Protein AF-A0A522WF36-F1 (afdb_monomer_lite)

pLDDT: mean 81.46, std 11.09, range [44.03, 92.75]

Sequence (99 aa):
MQYPYQVIVKRWLPILREYERTKNKILPRQFKFVKNLCAAHSISGKELVRYYRKWIEGGRLPESLLPKKRGARPGSRRTPKEVERNVIKAYRRFGSNRV

Secondary structure (DSSP, 8-state):
--HHHHHHHHHHHHHHHHHHHHHTTPSS-S-SSHHHHHHHTT--HHHHHHHHHHHHHTTT-GGGGSPPPPSSPTTSSPPPHHHHHHHHHHHHHTT----

Radius of gyration: 24.42 Å; chains: 1; bounding box: 60×24×60 Å

Structure (mmCIF, N/CA/C/O backbone):
data_AF-A0A522WF36-F1
#
_entry.id   AF-A0A522WF36-F1
#
loop_
_atom_site.group_PDB
_atom_site.id
_atom_site.type_symbol
_atom_site.label_atom_id
_atom_site.label_alt_id
_atom_site.label_comp_id
_atom_site.label_asym_id
_atom_site.label_entity_id
_atom_site.label_seq_id
_atom_site.pdbx_PDB_ins_code
_atom_site.Cartn_x
_atom_site.Cartn_y
_atom_site.Cartn_z
_atom_site.occupancy
_atom_site.B_iso_or_equiv
_atom_site.auth_seq_id
_atom_site.auth_comp_id
_atom_site.auth_asym_id
_atom_site.auth_atom_id
_atom_site.pdbx_PDB_model_num
ATOM 1 N N . MET A 1 1 ? -4.054 -13.229 -18.764 1.00 49.59 1 MET A N 1
ATOM 2 C CA . MET A 1 1 ? -4.415 -12.739 -17.412 1.00 49.59 1 MET A CA 1
ATOM 3 C C . MET A 1 1 ? -3.522 -13.437 -16.396 1.00 49.59 1 MET A C 1
ATOM 5 O O . MET A 1 1 ? -3.648 -14.640 -16.218 1.00 49.59 1 MET A O 1
ATOM 9 N N . GLN A 1 2 ? -2.549 -12.741 -15.806 1.00 57.19 2 GLN A N 1
ATOM 10 C CA . GLN A 1 2 ? -1.630 -13.369 -14.853 1.00 57.19 2 GLN A CA 1
ATOM 11 C C . GLN A 1 2 ? -2.347 -13.576 -13.496 1.00 57.19 2 GLN A C 1
ATOM 13 O O . GLN A 1 2 ? -2.559 -12.631 -12.738 1.00 57.19 2 GLN A O 1
ATOM 18 N N . TYR A 1 3 ? -2.706 -14.823 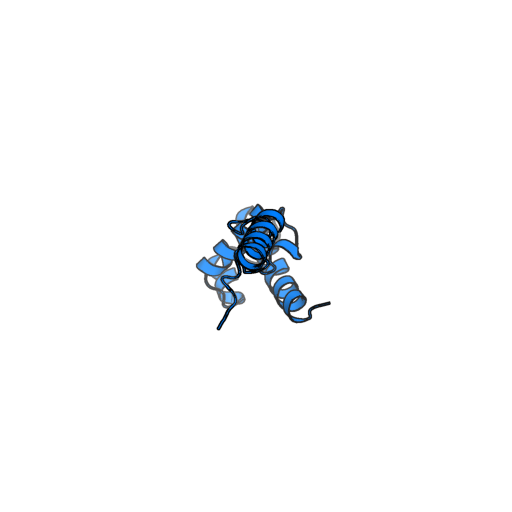-13.183 1.00 62.66 3 TYR A N 1
ATOM 19 C CA . TYR A 1 3 ? -3.342 -15.260 -11.927 1.00 62.66 3 TYR A CA 1
ATOM 20 C C . TYR A 1 3 ? -2.753 -14.695 -10.612 1.00 62.66 3 TYR A C 1
ATOM 22 O O . TYR A 1 3 ? -3.538 -14.281 -9.755 1.00 62.66 3 TYR A O 1
ATOM 30 N N . PRO A 1 4 ? -1.420 -14.599 -10.408 1.00 65.94 4 PRO A N 1
ATOM 31 C CA . PRO A 1 4 ? -0.874 -14.161 -9.114 1.00 65.94 4 PRO A CA 1
ATOM 32 C C . PRO A 1 4 ? -1.225 -12.708 -8.756 1.00 65.94 4 PRO A C 1
ATOM 34 O O . PRO A 1 4 ? -1.319 -12.352 -7.582 1.00 65.94 4 PRO A O 1
ATOM 37 N N . TYR A 1 5 ? -1.476 -11.862 -9.755 1.00 72.56 5 TYR A N 1
ATOM 38 C CA . TYR A 1 5 ? -1.783 -10.446 -9.547 1.00 72.56 5 TYR A CA 1
ATOM 39 C C . TYR A 1 5 ? -3.203 -10.250 -9.004 1.00 72.56 5 TYR A C 1
ATOM 41 O O . TYR A 1 5 ? -3.436 -9.348 -8.199 1.00 72.56 5 TYR A O 1
ATOM 49 N N . GLN A 1 6 ? -4.134 -11.141 -9.360 1.00 77.38 6 GLN A N 1
ATOM 50 C CA . GLN A 1 6 ? -5.503 -11.106 -8.843 1.00 77.38 6 GLN A CA 1
ATOM 51 C C . GLN A 1 6 ? -5.551 -11.412 -7.341 1.00 77.38 6 GLN A C 1
ATOM 53 O O . GLN A 1 6 ? -6.338 -10.802 -6.620 1.00 77.38 6 GLN A O 1
ATOM 58 N N . VAL A 1 7 ? -4.680 -12.302 -6.852 1.00 82.56 7 VAL A N 1
ATOM 59 C CA . VAL A 1 7 ? -4.607 -12.672 -5.428 1.00 82.56 7 VAL A CA 1
ATOM 60 C C . VAL A 1 7 ? -4.147 -11.489 -4.574 1.00 82.56 7 VAL A C 1
ATOM 62 O O . VAL A 1 7 ? -4.754 -11.190 -3.546 1.00 82.56 7 VAL A O 1
ATOM 65 N N . ILE A 1 8 ? -3.115 -10.768 -5.026 1.00 83.69 8 ILE A N 1
ATOM 66 C CA . ILE A 1 8 ? -2.586 -9.591 -4.319 1.00 83.69 8 ILE A CA 1
ATOM 67 C C . ILE A 1 8 ? -3.663 -8.508 -4.215 1.00 83.69 8 ILE A C 1
ATOM 69 O O . ILE A 1 8 ? -3.892 -7.972 -3.131 1.00 83.69 8 ILE A O 1
ATOM 73 N N . VAL A 1 9 ? -4.348 -8.210 -5.322 1.00 86.38 9 VAL A N 1
ATOM 74 C CA . VAL A 1 9 ? -5.398 -7.184 -5.349 1.00 86.38 9 VAL A CA 1
ATOM 75 C C . VAL A 1 9 ? -6.573 -7.579 -4.460 1.00 86.38 9 VAL A C 1
ATOM 77 O O . VAL A 1 9 ? -6.984 -6.778 -3.623 1.00 86.38 9 VAL A O 1
ATOM 80 N N . LYS A 1 10 ? -7.075 -8.816 -4.577 1.00 87.81 10 LYS A N 1
ATOM 81 C CA . LYS A 1 10 ? -8.196 -9.303 -3.758 1.00 87.81 10 LYS A CA 1
ATOM 82 C C . LYS A 1 10 ? -7.886 -9.272 -2.261 1.00 87.81 10 LYS A C 1
ATOM 84 O O . LYS A 1 10 ? -8.774 -8.953 -1.480 1.00 87.81 10 LYS A O 1
ATOM 89 N N . ARG A 1 11 ? -6.638 -9.551 -1.865 1.00 89.75 11 ARG A N 1
ATOM 90 C CA . ARG A 1 11 ? -6.207 -9.487 -0.462 1.00 89.75 11 ARG A CA 1
ATOM 91 C C . ARG A 1 11 ? -6.081 -8.052 0.048 1.00 89.75 11 ARG A C 1
ATOM 93 O O . ARG A 1 11 ? -6.595 -7.745 1.115 1.00 89.75 11 ARG A O 1
ATOM 100 N N . TRP A 1 12 ? -5.378 -7.178 -0.675 1.00 90.56 12 TRP A N 1
ATOM 101 C CA . TRP A 1 12 ? -5.016 -5.849 -0.161 1.00 90.56 12 TRP A CA 1
ATOM 102 C C . TRP A 1 12 ? -6.116 -4.799 -0.304 1.00 90.56 12 TRP A C 1
ATOM 104 O O . TRP A 1 12 ? -6.199 -3.900 0.528 1.00 90.56 12 TRP A O 1
ATOM 114 N N . LEU A 1 13 ? -6.971 -4.895 -1.323 1.00 90.12 13 LEU A N 1
ATOM 115 C CA . LEU A 1 13 ? -8.033 -3.917 -1.555 1.00 90.12 13 LEU A CA 1
ATOM 116 C C . LEU A 1 13 ? -9.005 -3.756 -0.363 1.00 90.12 13 LEU A C 1
ATOM 118 O O . LEU A 1 13 ? -9.250 -2.608 0.017 1.00 90.12 13 LEU A O 1
ATOM 122 N N . PRO A 1 14 ? -9.543 -4.828 0.259 1.00 90.75 14 PRO A N 1
ATOM 123 C CA . PRO A 1 14 ? -10.403 -4.677 1.436 1.00 90.75 14 PRO A CA 1
ATOM 124 C C . PRO A 1 14 ? -9.643 -4.081 2.628 1.00 90.75 14 PRO A C 1
ATOM 126 O O . PRO A 1 14 ? -10.123 -3.129 3.236 1.00 90.75 14 PRO A O 1
ATOM 129 N N . ILE A 1 15 ? -8.413 -4.542 2.875 1.00 91.44 15 ILE A N 1
ATOM 130 C CA . ILE A 1 15 ? -7.564 -4.089 3.990 1.00 91.44 15 ILE A CA 1
ATOM 131 C C . ILE A 1 15 ? -7.269 -2.586 3.888 1.00 91.44 15 ILE A C 1
ATOM 133 O O . ILE A 1 15 ? -7.335 -1.858 4.877 1.00 91.44 15 ILE A O 1
ATOM 137 N N . LEU A 1 16 ? -6.965 -2.091 2.684 1.00 91.19 16 LEU A N 1
ATOM 138 C CA . LEU A 1 16 ? -6.675 -0.674 2.455 1.00 91.19 16 LEU A CA 1
ATOM 139 C C . LEU A 1 16 ? -7.922 0.2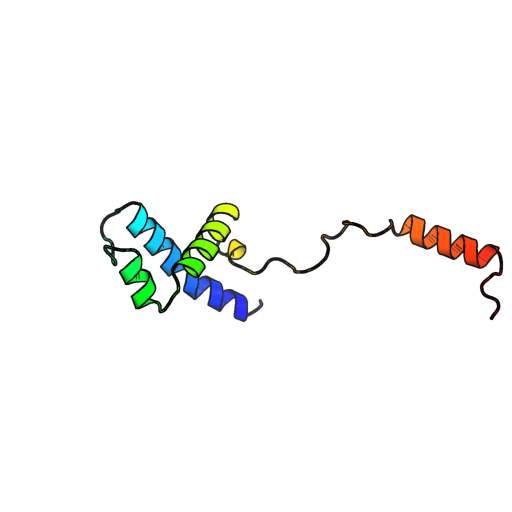08 2.588 1.00 91.19 16 LEU A C 1
ATOM 141 O O . LEU A 1 16 ? -7.835 1.302 3.147 1.00 91.19 16 LEU A O 1
ATOM 145 N N . ARG A 1 17 ? -9.086 -0.271 2.129 1.00 89.94 17 ARG A N 1
ATOM 146 C CA . ARG A 1 17 ? -10.369 0.430 2.310 1.00 89.94 17 ARG A CA 1
ATOM 147 C C . ARG A 1 17 ? -10.752 0.521 3.783 1.00 89.94 17 ARG A C 1
ATOM 149 O O . ARG A 1 17 ? -11.193 1.572 4.241 1.00 89.94 17 ARG A O 1
ATOM 156 N N . GLU A 1 18 ? -10.565 -0.559 4.533 1.00 88.88 18 GLU A N 1
ATOM 157 C CA . GLU A 1 18 ? -10.790 -0.563 5.979 1.00 88.88 18 GLU A CA 1
ATOM 158 C C . GLU A 1 18 ? -9.812 0.354 6.704 1.00 88.88 18 GLU A C 1
ATOM 160 O O . GLU A 1 18 ? -10.228 1.124 7.567 1.00 88.88 18 GLU A O 1
ATOM 165 N N . TYR A 1 19 ? -8.543 0.363 6.296 1.00 90.62 19 TYR A N 1
ATOM 166 C CA . TYR A 1 19 ? -7.561 1.294 6.832 1.00 90.62 19 TYR A CA 1
ATOM 167 C C . TYR A 1 19 ? -7.959 2.763 6.604 1.00 90.62 19 TYR A C 1
ATOM 169 O O . TYR A 1 19 ? -7.872 3.556 7.543 1.00 90.62 19 TYR A O 1
ATOM 177 N N . GLU A 1 20 ? -8.458 3.139 5.417 1.00 89.44 20 GLU A N 1
ATOM 178 C CA . GLU A 1 20 ? -8.996 4.492 5.182 1.00 89.44 20 GLU A CA 1
ATOM 179 C C . GLU A 1 20 ? -10.200 4.799 6.079 1.00 89.44 20 GLU A C 1
ATOM 181 O O . GLU A 1 20 ? -10.255 5.877 6.672 1.00 89.44 20 GLU A O 1
ATOM 186 N N . ARG A 1 21 ? -11.135 3.854 6.243 1.00 88.44 21 ARG A N 1
ATOM 187 C CA . ARG A 1 21 ? -12.301 4.026 7.130 1.00 88.44 21 ARG A CA 1
ATOM 188 C C . ARG A 1 21 ? -11.885 4.231 8.585 1.00 88.44 21 ARG A C 1
ATOM 190 O O . ARG A 1 21 ? -12.368 5.159 9.235 1.00 88.44 21 ARG A O 1
ATOM 197 N N . THR A 1 22 ? -10.960 3.411 9.085 1.00 87.44 22 THR A N 1
ATOM 198 C CA . THR A 1 22 ? -10.426 3.524 10.449 1.00 87.44 22 THR A CA 1
ATOM 199 C C . THR A 1 22 ? -9.660 4.834 10.636 1.00 87.44 22 THR A C 1
ATOM 201 O O . THR A 1 22 ? -9.841 5.494 11.661 1.00 87.44 22 THR A O 1
ATOM 204 N N . LYS A 1 23 ? -8.862 5.256 9.645 1.00 86.25 23 LYS A N 1
ATOM 205 C CA . LYS A 1 23 ? -8.107 6.519 9.678 1.00 86.25 23 LYS A CA 1
ATOM 206 C C . LYS A 1 23 ? -9.029 7.744 9.675 1.00 86.25 23 LYS A C 1
ATOM 208 O O . LYS A 1 23 ? -8.818 8.656 10.470 1.00 86.25 23 LYS A O 1
ATOM 213 N N . ASN A 1 24 ? -10.067 7.732 8.841 1.00 86.88 24 ASN A N 1
ATOM 214 C CA . ASN A 1 24 ? -11.041 8.820 8.713 1.00 86.88 24 ASN A CA 1
ATOM 215 C C . ASN A 1 24 ? -12.137 8.783 9.792 1.00 86.88 24 ASN A C 1
ATOM 217 O O . ASN A 1 24 ? -13.004 9.648 9.810 1.00 86.88 24 ASN A O 1
ATOM 221 N N . LYS A 1 25 ? -12.106 7.790 10.695 1.00 86.19 25 LYS A N 1
ATOM 222 C CA . LYS A 1 25 ? -13.089 7.588 11.773 1.00 86.19 25 LYS A CA 1
ATOM 223 C C . LYS A 1 25 ? -14.544 7.501 11.271 1.00 86.19 25 LYS A C 1
ATOM 225 O O . LYS A 1 25 ? -15.461 7.865 12.000 1.00 86.19 25 LYS A O 1
ATOM 230 N N . ILE A 1 26 ? -14.753 6.978 10.059 1.00 82.88 26 ILE A N 1
ATOM 231 C CA . ILE A 1 26 ? -16.085 6.833 9.452 1.00 82.88 26 ILE A CA 1
ATOM 232 C C . ILE A 1 26 ? -16.795 5.626 10.079 1.00 82.88 26 ILE A C 1
ATOM 234 O O . ILE A 1 26 ? -16.227 4.534 10.152 1.00 82.88 26 ILE A O 1
ATOM 238 N N . LEU A 1 27 ? -18.029 5.824 10.543 1.00 81.44 27 LEU A N 1
ATOM 239 C CA . LEU A 1 27 ? -18.892 4.768 11.076 1.00 81.44 27 LEU A CA 1
ATOM 240 C C . LEU A 1 27 ? -19.711 4.132 9.935 1.00 81.44 27 LEU A C 1
ATOM 242 O O . LEU A 1 27 ? -20.144 4.862 9.045 1.00 81.44 27 LEU A O 1
ATOM 246 N N . PRO A 1 28 ? -19.960 2.810 9.946 1.00 82.12 28 PRO A N 1
ATOM 247 C CA . PRO A 1 28 ? -19.451 1.801 10.876 1.00 82.12 28 PRO A CA 1
ATOM 248 C C . PRO A 1 28 ? -18.010 1.371 10.542 1.00 82.12 28 PRO A C 1
ATOM 250 O O . PRO A 1 28 ? -17.674 1.060 9.397 1.00 82.12 28 PRO A O 1
ATOM 253 N N . ARG A 1 29 ? -17.154 1.304 11.569 1.00 80.00 29 ARG A N 1
ATOM 254 C CA . ARG A 1 29 ? -15.775 0.798 11.458 1.00 80.00 29 ARG A CA 1
ATOM 255 C C . ARG A 1 29 ? -15.678 -0.592 12.078 1.00 80.00 29 ARG A C 1
ATOM 257 O O . ARG A 1 29 ? -16.087 -0.771 13.219 1.00 80.00 29 ARG A O 1
ATOM 264 N N . GLN A 1 30 ? -15.094 -1.544 11.352 1.00 82.00 30 GLN A N 1
ATOM 265 C CA . GLN A 1 30 ? -14.847 -2.894 11.877 1.00 82.00 30 GLN A CA 1
ATOM 266 C C . GLN A 1 30 ? -13.774 -2.882 12.974 1.00 82.00 30 GLN A C 1
ATOM 268 O O . GLN A 1 30 ? -13.904 -3.546 13.997 1.00 82.00 30 GLN A O 1
ATOM 273 N N . PHE A 1 31 ? -12.737 -2.058 12.799 1.00 84.75 31 PHE A N 1
ATOM 274 C CA . PHE A 1 31 ? -11.642 -1.927 13.754 1.00 84.75 31 PHE A CA 1
ATOM 275 C C . PHE A 1 31 ? -11.549 -0.499 14.298 1.00 84.75 31 PHE A C 1
ATOM 277 O O . PHE A 1 31 ? -11.522 0.479 13.543 1.00 84.75 31 PHE A O 1
ATOM 284 N N . LYS A 1 32 ? -11.450 -0.377 15.630 1.00 81.88 32 LYS A N 1
ATOM 285 C CA . LYS A 1 32 ? -11.222 0.902 16.329 1.00 81.88 32 LYS A CA 1
ATOM 286 C C . LYS A 1 32 ? -9.795 1.424 16.132 1.00 81.88 32 LYS A C 1
ATOM 288 O O . LYS A 1 32 ? -9.602 2.631 16.027 1.00 81.88 32 LYS A O 1
ATOM 293 N N . PHE A 1 33 ? -8.814 0.521 16.069 1.00 86.12 33 PHE A N 1
ATOM 294 C CA . PHE A 1 33 ? -7.393 0.849 15.961 1.00 86.12 33 PHE A CA 1
ATOM 295 C C . PHE A 1 33 ? -6.724 0.099 14.810 1.00 86.12 33 PHE A C 1
ATOM 297 O O . PHE A 1 33 ? -7.031 -1.063 14.554 1.00 86.12 33 PHE A O 1
ATOM 304 N N . VAL A 1 34 ? -5.727 0.737 14.191 1.00 86.94 34 VAL A N 1
ATOM 305 C CA . VAL A 1 34 ? -4.894 0.132 13.134 1.00 86.94 34 VAL A CA 1
ATOM 306 C C . VAL A 1 34 ? -4.140 -1.099 13.649 1.00 86.94 34 VAL A C 1
ATOM 308 O O . VAL A 1 34 ? -3.969 -2.062 12.912 1.00 86.94 34 VAL A O 1
ATOM 311 N N . LYS A 1 35 ? -3.740 -1.107 14.930 1.00 88.25 35 LYS A N 1
ATOM 312 C CA . LYS A 1 35 ? -3.078 -2.261 15.563 1.00 88.25 35 LYS A CA 1
ATOM 313 C C . LYS A 1 35 ? -3.936 -3.530 15.482 1.00 88.25 35 LYS A C 1
ATOM 315 O O . LYS A 1 35 ? -3.406 -4.591 15.176 1.00 88.25 35 LYS A O 1
ATOM 320 N N . ASN A 1 36 ? -5.249 -3.399 15.679 1.00 89.50 36 ASN A N 1
ATOM 321 C CA . ASN A 1 36 ? -6.180 -4.528 15.646 1.00 89.50 36 ASN A CA 1
ATOM 322 C C . ASN A 1 36 ? -6.370 -5.048 14.216 1.00 89.50 36 ASN A C 1
ATOM 324 O O . ASN A 1 36 ? -6.400 -6.254 14.010 1.00 89.50 36 ASN A O 1
ATOM 328 N N . LEU A 1 37 ? -6.419 -4.145 13.231 1.00 89.31 37 LEU A N 1
ATOM 329 C CA . LEU A 1 37 ? -6.468 -4.499 11.809 1.00 89.31 37 LEU A CA 1
ATOM 330 C C . LEU A 1 37 ? -5.198 -5.253 11.376 1.00 89.31 37 LEU A C 1
ATOM 332 O O . LEU A 1 37 ? -5.278 -6.290 10.723 1.00 89.31 37 LEU A O 1
ATOM 336 N N . CYS A 1 38 ? -4.020 -4.775 11.788 1.00 89.94 38 CYS A N 1
ATOM 337 C CA . CYS A 1 38 ? -2.754 -5.461 11.527 1.00 89.94 38 CYS A CA 1
ATOM 338 C C . CYS A 1 38 ? -2.705 -6.857 12.172 1.00 89.94 38 CYS A C 1
ATOM 340 O O . CYS A 1 38 ? -2.258 -7.803 11.528 1.00 89.94 38 CYS A O 1
ATOM 342 N N . ALA A 1 39 ? -3.195 -6.994 13.410 1.00 90.00 39 ALA A N 1
ATOM 343 C CA . ALA A 1 39 ? -3.258 -8.277 14.106 1.00 90.00 39 ALA A CA 1
ATOM 344 C C . ALA A 1 39 ? -4.212 -9.267 13.413 1.00 90.00 39 ALA A C 1
ATOM 346 O O . ALA A 1 39 ? -3.827 -10.409 1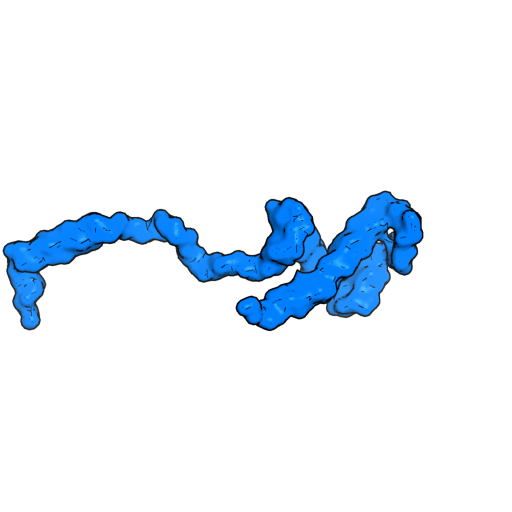3.173 1.00 90.00 39 ALA A O 1
ATOM 347 N N . ALA A 1 40 ? -5.409 -8.817 13.018 1.00 91.06 40 ALA A N 1
ATOM 348 C CA . ALA A 1 40 ? -6.427 -9.652 12.375 1.00 91.06 40 ALA A CA 1
ATOM 349 C C . ALA A 1 40 ? -5.981 -10.213 11.015 1.00 91.06 40 ALA A C 1
ATOM 351 O O . ALA A 1 40 ? -6.290 -11.352 10.681 1.00 91.06 40 ALA A O 1
ATOM 352 N N . HIS A 1 41 ? -5.230 -9.432 10.234 1.00 88.19 41 HIS A N 1
ATOM 353 C CA . HIS A 1 41 ? -4.729 -9.868 8.927 1.00 88.19 41 HIS A CA 1
ATOM 354 C C . HIS A 1 41 ? -3.309 -10.449 8.961 1.00 88.19 41 HIS A C 1
ATOM 356 O O . HIS A 1 41 ? -2.767 -10.770 7.898 1.00 88.19 41 HIS A O 1
ATOM 362 N N . SER A 1 42 ? -2.704 -10.561 10.151 1.00 90.12 42 SER A N 1
ATOM 363 C CA . SER A 1 42 ? -1.312 -10.991 10.354 1.00 90.12 42 SER A CA 1
ATOM 364 C C . SER A 1 42 ? -0.318 -10.196 9.494 1.00 90.12 42 SER A C 1
ATOM 366 O O . SER A 1 42 ? 0.550 -10.758 8.828 1.00 90.12 42 SER A O 1
ATOM 368 N N . ILE A 1 43 ? -0.480 -8.870 9.465 1.00 90.62 43 ILE A N 1
ATOM 369 C CA . ILE A 1 43 ? 0.320 -7.946 8.652 1.00 90.62 43 ILE A CA 1
ATOM 370 C C . ILE A 1 43 ? 1.136 -7.026 9.556 1.00 90.62 43 ILE A C 1
ATOM 372 O O . ILE A 1 43 ? 0.663 -6.520 10.574 1.00 90.62 43 ILE A O 1
ATOM 376 N N . SER A 1 44 ? 2.365 -6.737 9.137 1.00 92.75 44 SER A N 1
ATOM 377 C CA . SER A 1 44 ? 3.183 -5.708 9.773 1.00 92.75 44 SER A CA 1
ATOM 378 C C . SER A 1 44 ? 2.672 -4.304 9.438 1.00 92.75 44 SER A C 1
ATOM 380 O O . SER A 1 44 ? 2.402 -3.978 8.281 1.00 92.75 44 SER A O 1
ATOM 382 N N . GLY A 1 45 ? 2.656 -3.400 10.422 1.00 89.31 45 GLY A N 1
ATOM 383 C CA . GLY A 1 45 ? 2.328 -1.989 10.177 1.00 89.31 45 GLY A CA 1
ATOM 384 C C . GLY A 1 45 ? 3.221 -1.332 9.110 1.00 89.31 45 GLY A C 1
ATOM 385 O O . GLY A 1 45 ? 2.754 -0.482 8.352 1.00 89.31 45 GLY A O 1
ATOM 386 N N . LYS A 1 46 ? 4.482 -1.771 8.979 1.00 91.19 46 LYS A N 1
ATOM 387 C CA . LYS A 1 46 ? 5.400 -1.283 7.932 1.00 91.19 46 LYS A CA 1
ATOM 388 C C . LYS A 1 46 ? 4.927 -1.682 6.532 1.00 91.19 46 LYS A C 1
ATOM 390 O O . LYS A 1 46 ? 5.026 -0.888 5.598 1.00 91.19 46 LYS A O 1
ATOM 395 N N . GLU A 1 47 ? 4.413 -2.900 6.384 1.00 90.69 47 GLU A N 1
ATOM 396 C CA . GLU A 1 47 ? 3.878 -3.389 5.112 1.00 90.69 47 GLU A CA 1
ATOM 397 C C . GLU A 1 47 ? 2.597 -2.654 4.736 1.00 90.69 47 GLU A C 1
ATOM 399 O O . GLU A 1 47 ? 2.479 -2.195 3.600 1.00 90.69 47 GLU A O 1
ATOM 404 N N . LEU A 1 48 ? 1.694 -2.456 5.701 1.00 91.56 48 LEU A N 1
ATOM 405 C CA . LEU A 1 48 ? 0.464 -1.693 5.496 1.00 91.56 48 LEU A CA 1
ATOM 406 C C . LEU A 1 48 ? 0.761 -0.287 4.960 1.00 91.56 48 LEU A C 1
ATOM 408 O O . LEU A 1 48 ? 0.204 0.119 3.940 1.00 91.56 48 LEU A O 1
ATOM 412 N N . VAL A 1 49 ? 1.690 0.437 5.594 1.00 91.19 49 VAL A N 1
ATOM 413 C CA . VAL A 1 49 ? 2.084 1.788 5.158 1.00 91.19 49 VAL A CA 1
ATOM 414 C C . VAL A 1 49 ? 2.696 1.769 3.756 1.00 91.19 49 VAL A C 1
ATOM 416 O O . VAL A 1 49 ? 2.386 2.643 2.944 1.00 91.19 49 VAL A O 1
ATOM 419 N N . ARG A 1 50 ? 3.536 0.774 3.440 1.00 91.62 50 ARG A N 1
ATOM 420 C CA . ARG A 1 50 ? 4.152 0.629 2.112 1.00 91.62 50 ARG A CA 1
ATOM 421 C C . ARG A 1 50 ? 3.095 0.458 1.019 1.00 91.62 50 ARG A C 1
ATOM 423 O O . ARG A 1 50 ? 3.146 1.170 0.017 1.00 91.62 50 ARG A O 1
ATOM 430 N N . TYR A 1 51 ? 2.146 -0.461 1.206 1.00 91.06 51 TYR A N 1
ATOM 431 C CA . TYR A 1 51 ? 1.079 -0.698 0.229 1.00 91.06 51 TYR A CA 1
ATOM 432 C C . TYR A 1 51 ? 0.102 0.474 0.144 1.00 91.06 51 TYR A C 1
ATOM 434 O O . TYR A 1 51 ? -0.319 0.829 -0.954 1.00 91.06 51 TYR A O 1
ATOM 442 N N . TYR A 1 52 ? -0.189 1.130 1.268 1.00 92.12 52 TYR A N 1
ATOM 443 C CA . TYR A 1 52 ? -1.040 2.315 1.296 1.00 92.12 52 TYR A CA 1
ATOM 444 C C . TYR A 1 52 ? -0.444 3.487 0.510 1.00 92.12 52 TYR A C 1
ATOM 446 O O . TYR A 1 52 ? -1.132 4.075 -0.322 1.00 92.12 52 TYR A O 1
ATOM 454 N N . ARG A 1 53 ? 0.847 3.793 0.706 1.00 91.56 53 ARG A N 1
ATOM 455 C CA . ARG A 1 53 ? 1.543 4.838 -0.069 1.00 91.56 53 ARG A CA 1
ATOM 456 C C . ARG A 1 53 ? 1.523 4.530 -1.561 1.00 91.56 53 ARG A C 1
ATOM 458 O O . ARG A 1 53 ? 1.109 5.370 -2.350 1.00 91.56 53 ARG A O 1
ATOM 465 N N . LYS A 1 54 ? 1.867 3.293 -1.927 1.00 90.06 54 LYS A N 1
ATOM 466 C CA . LYS A 1 54 ? 1.850 2.831 -3.319 1.00 90.06 54 LYS A CA 1
ATOM 467 C C . LYS A 1 54 ? 0.467 2.978 -3.968 1.00 90.06 54 LYS A C 1
ATOM 469 O O . LYS A 1 54 ? 0.365 3.344 -5.135 1.00 90.06 54 LYS A O 1
ATOM 474 N N . TRP A 1 55 ? -0.591 2.687 -3.216 1.00 91.94 55 TRP A N 1
ATOM 475 C CA . TRP A 1 55 ? -1.968 2.807 -3.682 1.00 91.94 55 TRP A CA 1
ATOM 476 C C . TRP A 1 55 ? -2.400 4.269 -3.861 1.00 91.94 55 TRP A C 1
ATOM 478 O O . TRP A 1 55 ? -3.009 4.586 -4.880 1.00 91.94 55 TRP A O 1
ATOM 488 N N . ILE A 1 56 ? -2.024 5.169 -2.943 1.00 91.56 56 ILE A N 1
ATOM 489 C CA . ILE A 1 56 ? -2.263 6.617 -3.087 1.00 91.56 56 ILE A CA 1
ATOM 490 C C . ILE A 1 56 ? -1.528 7.178 -4.305 1.00 91.56 56 ILE A C 1
ATOM 492 O O . ILE A 1 56 ? -2.145 7.836 -5.138 1.00 91.56 56 ILE A O 1
ATOM 496 N N . GLU A 1 57 ? -0.228 6.902 -4.423 1.00 90.00 57 GLU A N 1
ATOM 497 C CA . GLU A 1 57 ? 0.613 7.390 -5.525 1.00 90.00 57 GLU A CA 1
ATOM 498 C C . GLU A 1 57 ? 0.098 6.927 -6.891 1.00 90.00 57 GLU A C 1
ATOM 500 O O . GLU A 1 57 ? 0.253 7.620 -7.892 1.00 90.00 57 GLU A O 1
ATOM 505 N N . GLY A 1 58 ? -0.524 5.751 -6.938 1.00 85.81 58 GLY A N 1
ATOM 506 C CA . GLY A 1 58 ? -1.146 5.215 -8.137 1.00 85.81 58 GLY A CA 1
ATOM 507 C C . GLY A 1 58 ? -2.636 5.534 -8.281 1.00 85.81 58 GLY A C 1
ATOM 508 O O . GLY A 1 58 ? -3.358 4.744 -8.888 1.00 85.81 58 GLY A O 1
ATOM 509 N N . GLY A 1 59 ? -3.123 6.626 -7.688 1.00 89.06 59 GLY A N 1
ATOM 510 C CA . GLY A 1 59 ? -4.483 7.123 -7.920 1.00 89.06 59 GLY A CA 1
ATOM 511 C C . GLY A 1 59 ? -5.594 6.225 -7.375 1.00 89.06 59 GLY A C 1
ATOM 512 O O . GLY A 1 59 ? -6.693 6.209 -7.919 1.00 89.06 59 GLY A O 1
ATOM 513 N N . ARG A 1 60 ? -5.314 5.445 -6.324 1.00 87.38 60 ARG A N 1
ATOM 514 C CA . ARG A 1 60 ? -6.245 4.481 -5.712 1.00 87.38 60 ARG A CA 1
ATOM 515 C C . ARG A 1 60 ? -6.736 3.369 -6.650 1.00 87.38 60 ARG A C 1
ATOM 517 O O . ARG A 1 60 ? -7.704 2.669 -6.339 1.00 87.38 60 ARG A O 1
ATOM 524 N N . LEU A 1 61 ? -6.044 3.139 -7.761 1.00 86.44 61 LEU A N 1
ATOM 525 C CA . LEU A 1 61 ? -6.390 2.070 -8.689 1.00 86.44 61 LEU A CA 1
ATOM 526 C C . LEU A 1 61 ? -5.918 0.701 -8.165 1.00 86.44 61 LEU A C 1
ATOM 528 O O . LEU A 1 61 ? -4.834 0.604 -7.579 1.00 86.44 61 LEU A O 1
ATOM 532 N N . PRO A 1 62 ? -6.683 -0.382 -8.393 1.00 83.44 62 PRO A N 1
ATOM 533 C CA . PRO A 1 62 ? -6.258 -1.737 -8.036 1.00 83.44 62 PRO A CA 1
ATOM 534 C C . PRO A 1 62 ? -4.950 -2.148 -8.729 1.00 83.44 62 PRO A C 1
ATOM 536 O O . PRO A 1 62 ? -4.103 -2.812 -8.133 1.00 83.44 62 PRO A O 1
ATOM 539 N N . GLU A 1 63 ? -4.753 -1.698 -9.969 1.00 83.06 63 GLU A N 1
ATOM 540 C CA . GLU A 1 63 ? -3.570 -1.981 -10.792 1.00 83.06 63 GLU A CA 1
ATOM 541 C C . GLU A 1 63 ? -2.279 -1.410 -10.194 1.00 83.06 63 GLU A C 1
ATOM 543 O O . GLU A 1 63 ? -1.195 -1.969 -10.354 1.00 83.06 63 GLU A O 1
ATOM 548 N N . SER A 1 64 ? -2.390 -0.334 -9.419 1.00 83.50 64 SER A N 1
ATOM 549 C CA . SER A 1 64 ? -1.253 0.331 -8.785 1.00 83.50 64 SER A CA 1
ATOM 550 C C . SER A 1 64 ? -0.606 -0.503 -7.685 1.00 83.50 64 SER A C 1
ATOM 552 O O . SER A 1 64 ? 0.574 -0.324 -7.375 1.00 83.50 64 SER A O 1
ATOM 554 N N . LEU A 1 65 ? -1.338 -1.463 -7.115 1.00 84.12 65 LEU A N 1
ATOM 555 C CA . LEU A 1 65 ? -0.787 -2.421 -6.157 1.00 84.12 65 LEU A CA 1
ATOM 556 C C . LEU A 1 65 ? 0.154 -3.422 -6.828 1.00 84.12 65 LEU A C 1
ATOM 558 O O . LEU A 1 65 ? 1.034 -3.976 -6.157 1.00 84.12 65 LEU A O 1
ATOM 562 N N . LEU A 1 66 ? 0.047 -3.608 -8.143 1.00 84.12 66 LEU A N 1
ATOM 563 C CA . LEU A 1 66 ? 0.832 -4.594 -8.866 1.00 84.12 66 LEU A CA 1
ATOM 564 C C . LEU A 1 66 ? 2.310 -4.181 -8.938 1.00 84.12 66 LEU A C 1
ATOM 566 O O . LEU A 1 66 ? 2.650 -2.991 -8.970 1.00 84.12 66 LEU A O 1
ATOM 570 N N . PRO A 1 67 ? 3.248 -5.139 -8.884 1.00 80.75 67 PRO A N 1
ATOM 571 C CA . PRO A 1 67 ? 4.649 -4.859 -9.160 1.00 80.75 67 PRO A CA 1
ATOM 572 C C . PRO A 1 67 ? 4.801 -4.173 -10.522 1.00 80.75 67 PRO A C 1
ATOM 574 O O . PRO A 1 67 ? 4.334 -4.686 -11.535 1.00 80.75 67 PRO A O 1
ATOM 577 N N . LYS A 1 68 ? 5.478 -3.021 -10.551 1.00 78.50 68 LYS A N 1
ATOM 578 C CA . LYS A 1 68 ? 5.857 -2.385 -11.817 1.00 78.50 68 LYS A CA 1
ATOM 579 C C . LYS A 1 68 ? 6.910 -3.248 -12.514 1.00 78.50 68 LYS A C 1
ATOM 581 O O . LYS A 1 68 ? 7.676 -3.952 -11.849 1.00 78.50 68 LYS A O 1
ATOM 586 N N . LYS A 1 69 ? 6.957 -3.170 -13.848 1.00 73.31 69 LYS A N 1
ATOM 587 C CA . LYS A 1 69 ? 7.981 -3.838 -14.660 1.00 73.31 69 LYS A CA 1
ATOM 588 C C . LYS A 1 69 ? 9.367 -3.514 -14.092 1.00 73.31 69 LYS A C 1
ATOM 590 O O . LYS A 1 69 ? 9.745 -2.346 -14.014 1.00 73.31 69 LYS A O 1
ATOM 595 N N . ARG A 1 70 ? 10.098 -4.545 -13.661 1.00 65.81 70 ARG A N 1
ATOM 596 C CA . ARG A 1 70 ? 11.489 -4.414 -13.209 1.00 65.81 70 ARG A CA 1
ATOM 597 C C . ARG A 1 70 ? 12.401 -4.328 -14.433 1.00 65.81 70 ARG A C 1
ATOM 599 O O . ARG A 1 70 ? 12.189 -5.055 -15.400 1.00 65.81 70 ARG A O 1
ATOM 606 N N . GLY A 1 71 ? 13.395 -3.447 -14.383 1.00 69.25 71 GLY A N 1
ATOM 607 C CA . GLY A 1 71 ? 14.384 -3.258 -15.446 1.00 69.25 71 GLY A CA 1
ATOM 608 C C . GLY A 1 71 ? 14.642 -1.786 -15.756 1.00 69.25 71 GLY A C 1
ATOM 609 O O . GLY A 1 71 ? 13.952 -0.900 -15.246 1.00 69.25 71 GLY A O 1
ATOM 610 N N . ALA A 1 72 ? 15.648 -1.529 -16.595 1.00 66.00 72 ALA A N 1
ATOM 611 C CA . ALA A 1 72 ? 15.885 -0.196 -17.135 1.00 66.00 72 ALA A CA 1
ATOM 612 C C . ALA A 1 72 ? 14.603 0.311 -17.812 1.00 66.00 72 ALA A C 1
ATOM 614 O O . ALA A 1 72 ? 13.929 -0.443 -18.524 1.00 66.00 72 ALA A O 1
ATOM 615 N N . ARG A 1 73 ? 14.252 1.583 -17.583 1.00 63.78 73 ARG A N 1
ATOM 616 C CA . ARG A 1 73 ? 13.131 2.196 -18.302 1.00 63.78 73 ARG A CA 1
ATOM 617 C C . ARG A 1 73 ? 13.438 2.064 -19.801 1.00 63.78 73 ARG A C 1
ATOM 619 O O . ARG A 1 73 ? 14.584 2.317 -20.181 1.00 63.78 73 ARG A O 1
ATOM 626 N N . PRO A 1 74 ? 12.489 1.649 -20.656 1.00 58.78 74 PRO A N 1
ATOM 627 C CA . PRO A 1 74 ? 12.724 1.665 -22.095 1.00 58.78 74 PRO A CA 1
ATOM 628 C C . PRO A 1 74 ? 13.165 3.081 -22.501 1.00 58.78 74 PRO A C 1
ATOM 630 O O . PRO A 1 74 ? 12.471 4.048 -22.209 1.00 58.78 74 PRO A O 1
ATOM 633 N N . GLY A 1 75 ? 14.371 3.199 -23.066 1.00 63.44 75 GLY A N 1
ATOM 634 C CA . GLY A 1 75 ? 15.002 4.479 -23.416 1.00 63.44 75 GLY A CA 1
ATOM 635 C C . GLY A 1 75 ? 15.972 5.071 -22.381 1.00 63.44 75 GLY A C 1
ATOM 636 O O . GLY A 1 75 ? 16.659 6.034 -22.700 1.00 63.44 75 GLY A O 1
ATOM 637 N N . SER A 1 76 ? 16.110 4.517 -21.169 1.00 66.44 76 SER A N 1
ATOM 638 C CA . SER A 1 76 ? 17.116 5.011 -20.216 1.00 66.44 76 SER A CA 1
ATOM 639 C C . SER A 1 76 ? 18.473 4.344 -20.444 1.00 66.44 76 SER A C 1
ATOM 641 O O . SER A 1 76 ? 18.576 3.122 -20.324 1.00 66.44 76 SER A O 1
ATOM 643 N N . ARG A 1 77 ? 19.50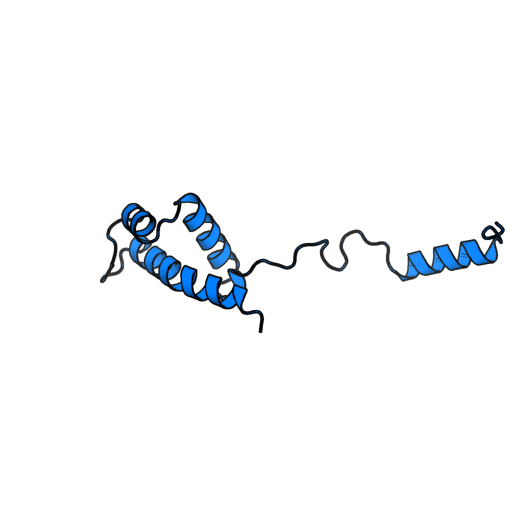6 5.159 -20.697 1.00 62.88 77 ARG A N 1
ATOM 644 C CA . ARG A 1 77 ? 20.940 4.794 -20.735 1.00 62.88 77 ARG A CA 1
ATOM 645 C C . ARG A 1 77 ? 21.379 3.804 -21.821 1.00 62.88 77 ARG A C 1
ATOM 647 O O . ARG A 1 77 ? 22.500 3.316 -21.759 1.00 62.88 77 ARG A O 1
ATOM 654 N N . ARG A 1 78 ? 20.536 3.511 -22.815 1.00 68.06 78 ARG A N 1
ATOM 655 C CA . ARG A 1 78 ? 20.960 2.737 -23.988 1.00 68.06 78 ARG A CA 1
ATOM 656 C C . ARG A 1 78 ? 21.355 3.692 -25.105 1.00 68.06 78 ARG A C 1
ATOM 658 O O . ARG A 1 78 ? 20.609 4.627 -25.391 1.00 68.06 78 ARG A O 1
ATOM 665 N N . THR A 1 79 ? 22.500 3.447 -25.727 1.00 74.69 79 THR A N 1
ATOM 666 C CA . THR A 1 79 ? 22.919 4.159 -26.934 1.00 74.69 79 THR A CA 1
ATOM 667 C C . THR A 1 79 ? 21.820 4.015 -27.997 1.00 74.69 79 THR A C 1
ATOM 669 O O . THR A 1 79 ? 21.274 2.917 -28.156 1.00 74.69 79 THR A O 1
ATOM 672 N N . PRO A 1 80 ? 21.428 5.088 -28.710 1.00 83.75 80 PRO A N 1
ATOM 673 C CA . PRO A 1 80 ? 20.449 4.976 -29.783 1.00 83.75 80 PRO A CA 1
ATOM 674 C C . PRO A 1 80 ? 20.864 3.888 -30.778 1.00 83.75 80 PRO A C 1
ATOM 676 O O . PRO A 1 80 ? 22.029 3.810 -31.168 1.00 83.75 80 PRO A O 1
ATOM 679 N N . LYS A 1 81 ? 19.909 3.058 -31.220 1.00 81.25 81 LYS A N 1
ATOM 680 C CA . LYS A 1 81 ? 20.185 1.942 -32.148 1.00 81.25 81 LYS A CA 1
ATOM 681 C C . LYS A 1 81 ? 20.876 2.403 -33.433 1.00 81.25 81 LYS A C 1
ATOM 683 O O . LYS A 1 81 ? 21.591 1.632 -34.060 1.00 81.25 81 LYS A O 1
ATOM 688 N N . GLU A 1 82 ? 20.652 3.645 -33.845 1.00 84.44 82 GLU A N 1
ATOM 689 C CA . GLU A 1 82 ? 21.323 4.250 -34.997 1.00 84.44 82 GLU A CA 1
ATOM 690 C C . GLU A 1 82 ? 22.824 4.427 -34.771 1.00 84.44 82 GLU A C 1
ATOM 692 O O . GLU A 1 82 ? 23.614 4.063 -35.638 1.00 84.44 82 GLU A O 1
ATOM 697 N N . VAL A 1 83 ? 23.223 4.890 -33.586 1.00 84.75 83 VAL A N 1
ATOM 698 C CA . VAL A 1 83 ? 24.631 5.019 -33.201 1.00 84.75 83 VAL A CA 1
ATOM 699 C C . VAL A 1 83 ? 25.278 3.635 -33.111 1.00 84.75 83 VAL A C 1
ATOM 701 O O . VAL A 1 83 ? 26.333 3.429 -33.703 1.00 84.75 83 VAL A O 1
ATOM 704 N N . GLU A 1 84 ? 24.612 2.654 -32.485 1.00 84.69 84 GLU A N 1
ATOM 705 C CA . GLU A 1 84 ? 25.085 1.255 -32.457 1.00 84.69 84 GLU A CA 1
ATOM 706 C C . GLU A 1 84 ? 25.311 0.707 -33.888 1.00 84.69 84 GLU A C 1
ATOM 708 O O . GLU A 1 84 ? 26.358 0.127 -34.184 1.00 84.69 84 GLU A O 1
ATOM 713 N N . ARG A 1 85 ? 24.369 0.939 -34.817 1.00 88.62 85 ARG A N 1
ATOM 714 C CA . ARG A 1 85 ? 24.490 0.512 -36.227 1.00 88.62 85 ARG A CA 1
ATOM 715 C C . ARG A 1 85 ? 25.625 1.218 -36.965 1.00 88.62 85 ARG A C 1
ATOM 717 O O . ARG A 1 85 ? 26.295 0.578 -37.774 1.00 88.62 85 ARG A O 1
ATOM 724 N N . ASN A 1 86 ? 25.824 2.512 -36.729 1.00 88.62 86 ASN A N 1
ATOM 725 C CA . ASN A 1 86 ? 26.881 3.285 -37.380 1.00 88.62 86 ASN A CA 1
ATOM 726 C C . ASN A 1 86 ? 28.268 2.835 -36.921 1.00 88.62 86 ASN A C 1
ATOM 728 O O . ASN A 1 86 ? 29.148 2.661 -37.761 1.00 88.62 86 ASN A O 1
ATOM 732 N N . VAL A 1 87 ? 28.431 2.542 -35.629 1.00 83.69 87 VAL A N 1
ATOM 733 C CA . VAL A 1 87 ? 29.659 1.955 -35.076 1.00 83.69 87 VAL A CA 1
ATOM 734 C C . VAL A 1 87 ? 29.955 0.602 -35.738 1.00 83.69 87 VAL A C 1
ATOM 736 O O . VAL A 1 87 ? 31.052 0.401 -36.252 1.00 83.69 87 VAL A O 1
ATOM 739 N N . ILE A 1 88 ? 28.962 -0.292 -35.848 1.00 83.31 88 ILE A N 1
ATOM 740 C CA . ILE A 1 88 ? 29.130 -1.589 -36.536 1.00 83.31 88 ILE A CA 1
ATOM 741 C C . ILE A 1 88 ? 29.500 -1.403 -38.018 1.00 83.31 88 ILE A C 1
ATOM 743 O O . ILE A 1 88 ? 30.379 -2.098 -38.529 1.00 83.31 88 ILE A O 1
ATOM 747 N N . LYS A 1 89 ? 28.849 -0.473 -38.730 1.00 85.75 89 LYS A N 1
ATOM 748 C CA . LYS A 1 89 ? 29.173 -0.167 -40.136 1.00 85.75 89 LYS A CA 1
ATOM 749 C C . LYS A 1 89 ? 30.594 0.376 -40.290 1.00 85.75 89 LYS A C 1
ATOM 751 O O . LYS A 1 89 ? 31.268 -0.009 -41.241 1.00 85.75 89 LYS A O 1
ATOM 756 N N . ALA A 1 90 ? 31.043 1.234 -39.375 1.00 82.12 90 ALA A N 1
ATOM 757 C CA . ALA A 1 90 ? 32.407 1.746 -39.359 1.00 82.12 90 ALA A CA 1
ATOM 758 C C . ALA A 1 90 ? 33.413 0.600 -39.173 1.00 82.12 90 ALA A C 1
ATOM 760 O O . ALA A 1 90 ? 34.281 0.430 -40.024 1.00 82.12 90 ALA A O 1
ATOM 761 N N . TYR A 1 91 ? 33.230 -0.260 -38.164 1.00 79.25 91 TYR A N 1
ATOM 762 C CA . TYR A 1 91 ? 34.095 -1.431 -37.951 1.00 79.25 91 TYR A CA 1
ATOM 763 C C . TYR A 1 91 ? 34.154 -2.369 -39.166 1.00 79.25 91 TYR A C 1
ATOM 765 O O . TYR A 1 91 ? 35.229 -2.847 -39.522 1.00 79.25 91 TYR A O 1
ATOM 773 N N . ARG A 1 92 ? 33.024 -2.590 -39.855 1.00 76.38 92 ARG A N 1
ATOM 774 C CA . ARG A 1 92 ? 32.994 -3.370 -41.106 1.00 76.38 92 ARG A CA 1
ATOM 775 C C . ARG A 1 92 ? 33.775 -2.704 -42.243 1.00 76.38 92 ARG A C 1
ATOM 777 O O . ARG A 1 92 ? 34.429 -3.406 -43.002 1.00 76.38 92 ARG A O 1
ATOM 784 N N . ARG A 1 93 ? 33.712 -1.373 -42.368 1.00 74.75 93 ARG A N 1
ATOM 785 C CA . ARG A 1 93 ? 34.443 -0.609 -43.399 1.00 74.75 93 ARG A CA 1
ATOM 786 C C . ARG A 1 93 ? 35.948 -0.566 -43.147 1.00 74.75 93 ARG A C 1
ATOM 788 O O . ARG A 1 93 ? 36.707 -0.650 -44.102 1.00 74.75 93 ARG A O 1
ATOM 795 N N . PHE A 1 94 ? 36.368 -0.467 -41.887 1.00 73.12 94 PHE A N 1
ATOM 796 C CA . PH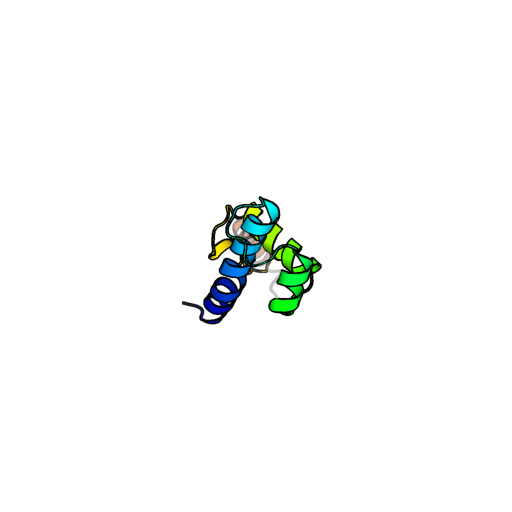E A 1 94 ? 37.785 -0.439 -41.510 1.00 73.12 94 PHE A CA 1
ATOM 797 C C . PHE A 1 94 ? 38.464 -1.817 -41.552 1.00 73.12 94 PHE A C 1
ATOM 799 O O . PHE A 1 94 ? 39.659 -1.912 -41.304 1.00 73.12 94 PHE A O 1
ATOM 806 N N . GLY A 1 95 ? 37.733 -2.895 -41.863 1.00 64.88 95 GLY A N 1
ATOM 807 C CA . GLY A 1 95 ? 38.315 -4.234 -41.990 1.00 64.88 95 GLY A CA 1
ATOM 808 C C . GLY A 1 95 ? 38.829 -4.839 -40.676 1.00 64.88 95 GLY A C 1
ATOM 809 O O . GLY A 1 95 ? 39.417 -5.914 -40.709 1.00 64.88 95 GLY A O 1
ATOM 810 N N . SER A 1 96 ? 38.575 -4.210 -39.519 1.00 58.91 96 SER A N 1
ATOM 811 C CA . SER A 1 96 ? 39.013 -4.688 -38.194 1.00 58.91 96 SER A CA 1
ATOM 812 C C . SER A 1 96 ? 38.271 -5.936 -37.689 1.00 58.91 96 SER A C 1
ATOM 814 O O . SER A 1 96 ? 38.551 -6.399 -36.591 1.00 58.91 96 SER A O 1
ATOM 816 N N . ASN A 1 97 ? 37.364 -6.511 -38.486 1.00 57.09 97 ASN A N 1
ATOM 817 C CA . ASN A 1 97 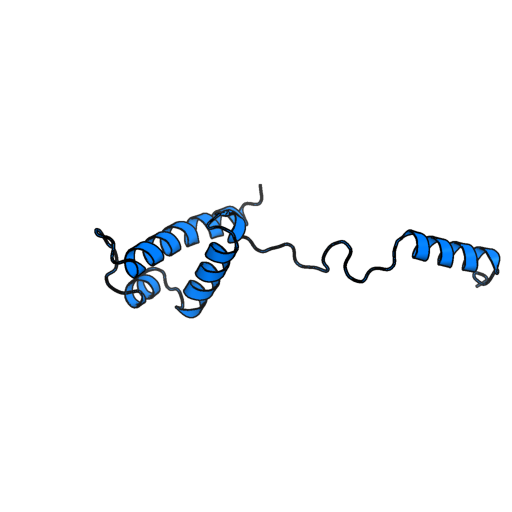? 36.830 -7.865 -38.296 1.00 57.09 97 ASN A CA 1
ATOM 818 C C . ASN A 1 97 ? 37.614 -8.884 -39.151 1.00 57.09 97 ASN A C 1
ATOM 820 O O . ASN A 1 97 ? 37.024 -9.651 -39.910 1.00 57.09 97 ASN A O 1
ATOM 824 N N . ARG A 1 98 ? 38.947 -8.864 -39.065 1.00 50.69 98 ARG A N 1
ATOM 825 C CA . ARG A 1 98 ? 39.805 -9.976 -39.498 1.00 50.69 98 ARG A CA 1
ATOM 826 C C . ARG A 1 98 ? 40.488 -10.564 -38.264 1.00 50.69 98 ARG A C 1
ATOM 828 O O . ARG A 1 98 ? 41.617 -10.202 -37.948 1.00 50.69 98 ARG A O 1
ATOM 835 N N . VAL A 1 99 ? 39.754 -11.431 -37.572 1.00 44.03 99 VAL A N 1
ATOM 836 C CA . VAL A 1 99 ? 40.300 -12.652 -36.966 1.00 44.03 99 VAL A CA 1
ATOM 837 C C . VAL A 1 99 ? 39.581 -13.799 -37.651 1.00 44.03 99 VAL A C 1
ATOM 839 O O . VAL A 1 99 ? 38.341 -13.678 -37.793 1.00 44.03 99 VAL A O 1
#

Foldseek 3Di:
DDVVLVVQLVLLVVLLVLVVCCVVVPPPHPDVDPVVSCVVSVHDPVVNVVQNVQCVVVVVDSCSSDDDDDDDDVVPPDDPVVVVVVVVVVCVVVVVPDD